Protein AF-A0A2E9LW33-F1 (afdb_monomer_lite)

pLDDT: mean 91.26, std 8.45, range [54.97, 98.56]

Secondary structure (DSSP, 8-state):
-HHHHHHHHTT-HHHHHHHHHHHHHH-TT-HHHHHHHHHHHHHTT-HHHHHHHTTT--HHHHHHHHHHTT-HHHHHHHHHHHHHHS-SSSS-SSHHHHHHHHHHHHHHHHHT-HHHHHHHHHHHHHH-TTSS-HHHHTSTTSTTTTT-HHHHHHHHHHHHHHHHHHHHHHT-

Foldseek 3Di:
DVQLLLCQLVLVLVRNLVVLVVVCVVPVPDDVSLVSNLSSCLSVLVLVSNCVSNPVPQLLSNLLSCVSVVNPVVSVVSLVVLVVPADPDPAGPDPVNLVSLVSNLLNCLQVLNLVRNLVSVLVSLVHPVVSDPPSSCSGPSNPSRPPPPVNVVSVVVSVVVSVVVVVVVVVD

Structure (mmCIF, N/CA/C/O backbone):
data_AF-A0A2E9LW33-F1
#
_entry.id   AF-A0A2E9LW33-F1
#
loop_
_atom_site.group_PDB
_atom_site.id
_atom_site.type_symbol
_atom_site.label_atom_id
_atom_site.label_alt_id
_atom_site.label_comp_id
_atom_site.label_asym_id
_atom_site.label_entity_id
_atom_site.label_seq_id
_atom_site.pdbx_PDB_ins_code
_atom_site.Cartn_x
_atom_site.Cartn_y
_atom_site.Cartn_z
_atom_site.occupancy
_atom_site.B_iso_or_equiv
_atom_site.auth_seq_id
_atom_site.auth_comp_id
_atom_site.auth_asym_id
_atom_site.auth_atom_id
_atom_site.pdbx_PDB_model_num
ATOM 1 N N . VAL A 1 1 ? -12.046 -4.400 -13.073 1.00 54.97 1 VAL A N 1
ATOM 2 C CA . VAL A 1 1 ? -11.253 -4.153 -11.844 1.00 54.97 1 VAL A CA 1
ATOM 3 C C . VAL A 1 1 ? -11.318 -5.340 -10.885 1.00 54.97 1 VAL A C 1
ATOM 5 O O . VAL A 1 1 ? -10.251 -5.816 -10.528 1.00 54.97 1 VAL A O 1
ATOM 8 N N . GLY A 1 2 ? -12.510 -5.886 -10.580 1.00 71.06 2 GLY A N 1
ATOM 9 C CA . GLY A 1 2 ? -12.677 -7.047 -9.679 1.00 71.06 2 GLY A CA 1
ATOM 10 C C . GLY A 1 2 ? -11.711 -8.210 -9.934 1.00 71.06 2 GLY A C 1
ATOM 11 O O . GLY A 1 2 ? -10.920 -8.533 -9.065 1.00 71.06 2 GLY A O 1
ATOM 12 N N . GLN A 1 3 ? -11.623 -8.718 -11.170 1.00 80.94 3 GLN A N 1
ATOM 13 C CA . GLN A 1 3 ? -10.754 -9.870 -11.477 1.00 80.94 3 GLN A CA 1
ATOM 14 C C . GLN A 1 3 ? -9.259 -9.673 -11.158 1.00 80.94 3 GLN A C 1
ATOM 16 O O . GLN A 1 3 ? -8.584 -10.639 -10.811 1.00 80.94 3 GLN A O 1
ATOM 21 N N . ALA A 1 4 ? -8.718 -8.455 -11.299 1.00 86.44 4 ALA A N 1
ATOM 22 C CA . ALA A 1 4 ? -7.310 -8.198 -10.992 1.00 86.44 4 ALA A CA 1
ATOM 23 C C . ALA A 1 4 ? -7.077 -8.152 -9.475 1.00 86.44 4 ALA A C 1
ATOM 25 O O . ALA A 1 4 ? -6.104 -8.727 -8.995 1.00 86.44 4 ALA A O 1
ATOM 26 N N . LEU A 1 5 ? -7.995 -7.529 -8.731 1.00 87.50 5 LEU A N 1
ATOM 27 C CA . LEU A 1 5 ? -7.985 -7.514 -7.268 1.00 87.50 5 LEU A CA 1
ATOM 28 C C . LEU A 1 5 ? -8.135 -8.932 -6.694 1.00 87.50 5 LEU A C 1
ATOM 30 O O . LEU A 1 5 ? -7.303 -9.352 -5.891 1.00 87.50 5 LEU A O 1
ATOM 34 N N . ASP A 1 6 ? -9.114 -9.699 -7.179 1.00 89.88 6 ASP A N 1
ATOM 35 C CA . ASP A 1 6 ? -9.349 -11.087 -6.763 1.00 89.88 6 ASP A CA 1
ATOM 36 C C . ASP A 1 6 ? -8.112 -11.957 -7.017 1.00 89.88 6 ASP A C 1
ATOM 38 O O . ASP A 1 6 ? -7.716 -12.775 -6.188 1.00 89.88 6 ASP A O 1
ATOM 42 N N . ALA A 1 7 ? -7.460 -11.769 -8.169 1.00 93.00 7 ALA A N 1
ATOM 43 C CA . ALA A 1 7 ? -6.244 -12.492 -8.514 1.00 93.00 7 ALA A CA 1
ATOM 44 C C . ALA A 1 7 ? -5.042 -12.079 -7.644 1.00 93.00 7 ALA A C 1
ATOM 46 O O . ALA A 1 7 ? -4.224 -12.944 -7.327 1.00 93.00 7 ALA A O 1
ATOM 47 N N . VAL A 1 8 ? -4.934 -10.811 -7.223 1.00 94.06 8 VAL A N 1
ATOM 48 C CA . VAL A 1 8 ? -3.924 -10.365 -6.243 1.00 94.06 8 VAL A CA 1
ATOM 49 C C . VAL A 1 8 ? -4.138 -11.065 -4.900 1.00 94.06 8 VAL A C 1
ATOM 51 O O . VAL A 1 8 ? -3.196 -11.669 -4.382 1.00 94.06 8 VAL A O 1
ATOM 54 N N . ALA A 1 9 ? -5.366 -11.051 -4.375 1.00 92.81 9 ALA A N 1
ATOM 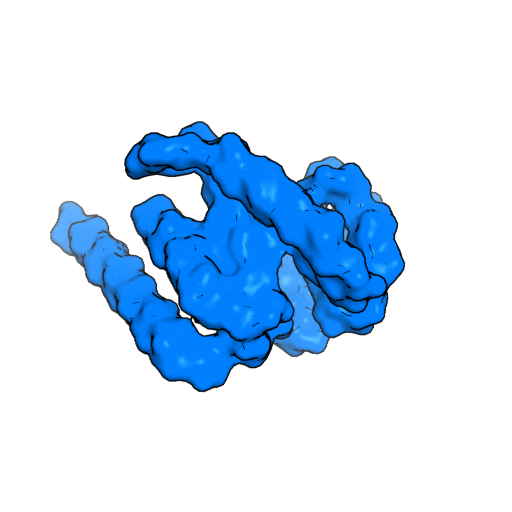55 C CA . ALA A 1 9 ? -5.708 -11.725 -3.121 1.00 92.81 9 ALA A CA 1
ATOM 56 C C . ALA A 1 9 ? -5.449 -13.239 -3.201 1.00 92.81 9 ALA A C 1
ATOM 58 O O . ALA A 1 9 ? -4.817 -13.824 -2.325 1.00 92.81 9 ALA A O 1
ATOM 59 N N . ALA A 1 10 ? -5.830 -13.863 -4.320 1.00 94.50 10 ALA A N 1
ATOM 60 C CA . ALA A 1 10 ? -5.620 -15.285 -4.587 1.00 94.50 10 ALA A CA 1
ATOM 61 C C . ALA A 1 10 ? -4.169 -15.661 -4.944 1.00 94.50 10 ALA A C 1
ATOM 63 O O . ALA A 1 10 ? -3.918 -16.797 -5.352 1.00 94.50 10 ALA A O 1
ATOM 64 N N . ARG A 1 11 ? -3.212 -14.728 -4.831 1.00 95.69 11 ARG A N 1
ATOM 65 C CA . ARG 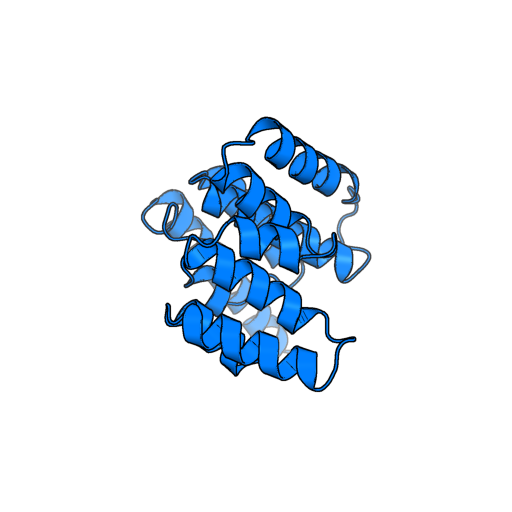A 1 11 ? -1.778 -14.947 -5.097 1.00 95.69 11 ARG A CA 1
ATOM 66 C C . ARG A 1 11 ? -1.458 -15.347 -6.542 1.00 95.69 11 ARG A C 1
ATOM 68 O O . ARG A 1 11 ? -0.434 -15.959 -6.832 1.00 95.69 11 ARG A O 1
ATOM 75 N N . ARG A 1 12 ? -2.325 -14.976 -7.483 1.00 96.69 12 ARG A N 1
ATOM 76 C CA . ARG A 1 12 ? -2.188 -15.222 -8.925 1.00 96.69 12 ARG A CA 1
ATOM 77 C C . ARG A 1 12 ? -1.685 -13.963 -9.624 1.00 96.69 12 ARG A C 1
ATOM 79 O O . ARG A 1 12 ? -2.358 -13.412 -10.494 1.00 96.69 12 ARG A O 1
ATOM 86 N N . TYR A 1 13 ? -0.495 -13.504 -9.252 1.00 96.31 13 TYR A N 1
ATOM 87 C CA . TYR A 1 13 ? 0.030 -12.202 -9.680 1.00 96.31 13 TYR A CA 1
ATOM 88 C C . TYR A 1 13 ? 0.186 -12.077 -11.201 1.00 96.31 13 TYR A C 1
ATOM 90 O O . TYR A 1 13 ? -0.124 -11.036 -11.769 1.00 96.31 13 TYR A O 1
ATOM 98 N N . ASP A 1 14 ? 0.569 -13.151 -11.896 1.00 95.06 14 ASP A N 1
ATOM 99 C CA . ASP A 1 14 ? 0.649 -13.139 -13.363 1.00 95.06 14 ASP A CA 1
ATOM 100 C C . ASP A 1 14 ? -0.723 -12.963 -14.020 1.00 95.06 14 ASP A C 1
ATOM 102 O O . ASP A 1 14 ? -0.848 -12.287 -15.042 1.00 95.06 14 ASP A O 1
ATOM 106 N N . LEU A 1 15 ? -1.762 -13.568 -13.436 1.00 95.56 15 LEU A N 1
ATOM 107 C CA . LEU A 1 15 ? -3.134 -13.403 -13.904 1.00 95.56 15 LEU A CA 1
ATOM 108 C C . LEU A 1 15 ? -3.621 -11.975 -13.642 1.00 95.56 15 LEU A C 1
ATOM 110 O O . LEU A 1 15 ? -4.192 -11.365 -14.543 1.00 95.56 15 LEU A O 1
ATOM 114 N N . ALA A 1 16 ? -3.347 -11.439 -12.451 1.00 95.56 16 ALA A N 1
ATOM 115 C CA . ALA A 1 16 ? -3.690 -10.071 -12.086 1.00 95.56 16 ALA A CA 1
ATOM 116 C C . ALA A 1 16 ? -3.018 -9.042 -13.011 1.00 95.56 16 ALA A C 1
ATOM 118 O O . ALA A 1 16 ? -3.703 -8.179 -13.560 1.00 95.56 16 ALA A O 1
ATOM 119 N N . ALA A 1 17 ? -1.713 -9.189 -13.270 1.00 94.44 17 ALA A N 1
ATOM 120 C CA . ALA A 1 17 ? -0.962 -8.323 -14.179 1.00 94.44 17 ALA A CA 1
ATOM 121 C C . ALA A 1 17 ? -1.526 -8.362 -15.608 1.00 94.44 17 ALA A C 1
ATOM 123 O O . ALA A 1 17 ? -1.752 -7.313 -16.209 1.00 94.44 17 ALA A O 1
ATOM 124 N N . ARG A 1 18 ? -1.820 -9.559 -16.143 1.00 93.38 18 ARG A N 1
ATOM 125 C CA . ARG A 1 18 ? -2.431 -9.695 -17.477 1.00 93.38 18 ARG A CA 1
ATOM 126 C C . ARG A 1 18 ? -3.819 -9.067 -17.543 1.00 93.38 18 ARG A C 1
ATOM 128 O O . ARG A 1 18 ? -4.113 -8.363 -18.504 1.00 93.38 18 ARG A O 1
ATOM 135 N N . GLY A 1 19 ? -4.660 -9.297 -16.535 1.00 93.31 19 GLY A N 1
ATOM 136 C CA . GLY A 1 19 ? -5.999 -8.710 -16.477 1.00 93.31 19 GLY A CA 1
ATOM 137 C C . GLY A 1 19 ? -5.956 -7.181 -16.409 1.00 93.31 19 GLY A C 1
ATOM 138 O O . GLY A 1 19 ? -6.717 -6.506 -17.102 1.00 93.31 19 GLY A O 1
ATOM 139 N N . ALA A 1 20 ? -5.026 -6.624 -15.632 1.00 93.38 20 ALA A N 1
ATOM 140 C CA . ALA A 1 20 ? -4.801 -5.185 -15.569 1.00 93.38 20 ALA A CA 1
ATOM 141 C C . ALA A 1 20 ? -4.320 -4.610 -16.913 1.00 93.38 20 ALA A C 1
ATOM 143 O O . ALA A 1 20 ? -4.874 -3.619 -17.386 1.00 93.38 20 ALA A O 1
ATOM 144 N N . GLN A 1 21 ? -3.361 -5.270 -17.568 1.00 92.38 21 GLN A N 1
ATOM 145 C CA . GLN A 1 21 ? -2.870 -4.874 -18.889 1.00 92.38 21 GLN A CA 1
ATOM 146 C C . GLN A 1 21 ? -3.983 -4.899 -19.947 1.00 92.38 21 GLN A C 1
ATOM 148 O O . GLN A 1 21 ? -4.098 -3.971 -20.744 1.00 92.38 21 GLN A O 1
ATOM 153 N N . GLN A 1 22 ? -4.830 -5.932 -19.947 1.00 93.12 22 GLN A N 1
ATOM 154 C CA . GLN A 1 22 ? -5.978 -6.020 -20.854 1.00 93.12 22 GLN A CA 1
ATOM 155 C C . GLN A 1 22 ? -6.971 -4.877 -20.629 1.00 93.12 22 GLN A C 1
ATOM 157 O O . GLN A 1 22 ? -7.456 -4.295 -21.594 1.00 93.12 22 GLN A O 1
ATOM 162 N N . ALA A 1 23 ? -7.245 -4.519 -19.372 1.00 92.56 23 ALA A N 1
ATOM 163 C CA . ALA A 1 23 ? -8.116 -3.389 -19.062 1.00 92.56 23 ALA A CA 1
ATOM 164 C C . ALA A 1 23 ? -7.536 -2.056 -19.568 1.00 92.56 23 ALA A C 1
ATOM 166 O O . ALA A 1 23 ? -8.276 -1.256 -20.132 1.00 92.56 23 ALA A O 1
ATOM 167 N N . LEU A 1 24 ? -6.225 -1.840 -19.425 1.00 90.81 24 LEU A N 1
ATOM 168 C CA . LEU A 1 24 ? -5.550 -0.629 -19.913 1.00 90.81 24 LEU A CA 1
ATOM 169 C C . LEU A 1 24 ? -5.477 -0.555 -21.438 1.00 90.81 24 LEU A C 1
ATOM 171 O O . LEU A 1 24 ? -5.544 0.536 -21.993 1.00 90.81 24 LEU A O 1
ATOM 175 N N . ALA A 1 25 ? -5.368 -1.695 -22.122 1.00 93.19 25 ALA A N 1
ATOM 176 C CA . ALA A 1 25 ? -5.425 -1.739 -23.581 1.00 93.19 25 ALA A CA 1
ATOM 177 C C . ALA A 1 25 ? -6.810 -1.344 -24.127 1.00 93.19 25 ALA A C 1
ATOM 179 O O . ALA A 1 25 ? -6.903 -0.848 -25.247 1.00 93.19 25 ALA A O 1
ATOM 180 N N . LEU A 1 26 ? -7.873 -1.569 -23.347 1.00 93.94 26 LEU A N 1
ATOM 181 C CA . LEU A 1 26 ? -9.243 -1.192 -23.701 1.00 93.94 26 LEU A CA 1
ATOM 182 C C . LEU A 1 26 ? -9.562 0.260 -23.326 1.00 93.94 26 LEU A C 1
ATOM 184 O O . LEU A 1 26 ? -10.169 0.965 -24.123 1.00 93.94 26 LEU A O 1
ATOM 188 N N . GLU A 1 27 ? -9.159 0.698 -22.132 1.00 93.19 27 GLU A N 1
ATOM 189 C CA . GLU A 1 27 ? -9.349 2.071 -21.658 1.00 93.19 27 GLU A CA 1
ATOM 190 C C . GLU A 1 27 ? -8.084 2.568 -20.928 1.00 93.19 27 GLU A C 1
ATOM 192 O O . GLU A 1 27 ? -7.913 2.330 -19.724 1.00 93.19 27 GLU A O 1
ATOM 197 N N . PRO A 1 28 ? -7.180 3.271 -21.637 1.00 89.75 28 PRO A N 1
ATOM 198 C CA . PRO A 1 28 ? -5.917 3.744 -21.075 1.00 89.75 28 PRO A CA 1
ATOM 199 C C . PRO A 1 28 ? -6.068 4.778 -19.956 1.00 89.75 28 PRO A C 1
ATOM 201 O O . PRO A 1 28 ? -5.115 5.000 -19.207 1.00 89.75 28 PRO A O 1
ATOM 204 N N . SER A 1 29 ? -7.225 5.435 -19.817 1.00 88.81 29 SER A N 1
ATOM 205 C CA . SER A 1 29 ? -7.443 6.435 -18.761 1.00 88.81 29 SER A CA 1
ATOM 206 C C . SER A 1 29 ? -7.744 5.829 -17.383 1.00 88.81 29 SER A C 1
ATOM 208 O O . SER A 1 29 ? -7.695 6.542 -16.379 1.00 88.81 29 SER A O 1
ATOM 210 N N . LEU A 1 30 ? -8.000 4.516 -17.288 1.00 87.06 30 LEU A N 1
ATOM 211 C CA . LEU A 1 30 ? -8.302 3.876 -16.006 1.00 87.06 30 LEU A CA 1
ATOM 212 C C . LEU A 1 30 ? -7.095 3.897 -15.057 1.00 87.06 30 LEU A C 1
ATOM 214 O O . LEU A 1 30 ? -5.996 3.445 -15.384 1.00 87.06 30 LEU A O 1
ATOM 218 N N . THR A 1 31 ? -7.323 4.340 -13.823 1.00 87.44 31 THR A N 1
ATOM 219 C CA . THR A 1 31 ? -6.289 4.407 -12.781 1.00 87.44 31 THR A CA 1
ATOM 220 C C . THR A 1 31 ? -6.160 3.091 -12.010 1.00 87.44 31 THR A C 1
ATOM 222 O O . THR A 1 31 ? -5.053 2.590 -11.827 1.00 87.44 31 THR A O 1
ATOM 225 N N . SER A 1 32 ? -7.271 2.459 -11.611 1.00 88.94 32 SER A N 1
ATOM 226 C CA . SER A 1 32 ? -7.240 1.229 -10.798 1.00 88.94 32 SER A CA 1
ATOM 227 C C . SER A 1 32 ? -6.468 0.060 -11.435 1.00 88.94 32 SER A C 1
ATOM 229 O O . SER A 1 32 ? -5.738 -0.617 -10.713 1.00 88.94 32 SER A O 1
ATOM 231 N N . PRO A 1 33 ? -6.563 -0.214 -12.753 1.00 91.69 33 PRO A N 1
ATOM 232 C CA . PRO A 1 33 ? -5.752 -1.257 -13.374 1.00 91.69 33 PRO A CA 1
ATOM 233 C C . PRO A 1 33 ? -4.246 -1.008 -13.243 1.00 91.69 33 PRO A C 1
ATOM 235 O O . PRO A 1 33 ? -3.529 -1.948 -12.920 1.00 91.69 33 PRO A O 1
ATOM 238 N N . ARG A 1 34 ? -3.764 0.238 -13.394 1.00 91.88 34 ARG A N 1
ATOM 239 C CA . ARG A 1 34 ? -2.339 0.567 -13.187 1.00 91.88 34 ARG A CA 1
ATOM 240 C C . ARG A 1 34 ? -1.890 0.245 -11.759 1.00 91.88 34 ARG A C 1
ATOM 242 O O . ARG A 1 34 ? -0.851 -0.383 -11.573 1.00 91.88 34 ARG A O 1
ATOM 249 N N . PHE A 1 35 ? -2.703 0.591 -10.759 1.00 93.00 35 PHE A N 1
ATOM 250 C CA . PHE A 1 35 ? -2.437 0.249 -9.356 1.00 93.00 35 PHE A CA 1
ATOM 251 C C . PHE A 1 35 ? -2.268 -1.265 -9.153 1.00 93.00 35 PHE A C 1
ATOM 253 O O . PHE A 1 35 ? -1.260 -1.715 -8.603 1.00 93.00 35 PHE A O 1
ATOM 260 N N . TYR A 1 36 ? -3.214 -2.070 -9.650 1.00 93.75 36 TYR A N 1
ATOM 261 C CA . TYR A 1 36 ? -3.136 -3.528 -9.515 1.00 93.75 36 TYR A CA 1
ATOM 262 C C . TYR A 1 36 ? -2.025 -4.150 -10.356 1.00 93.75 36 TYR A C 1
ATOM 264 O O . TYR A 1 36 ? -1.442 -5.148 -9.935 1.00 93.75 36 TYR A O 1
ATOM 272 N N . GLN A 1 37 ? -1.685 -3.564 -11.503 1.00 93.88 37 GLN A N 1
ATOM 273 C CA . GLN A 1 37 ? -0.532 -3.979 -12.294 1.00 93.88 37 GLN A CA 1
ATOM 274 C C . GLN A 1 37 ? 0.771 -3.775 -11.509 1.00 93.88 37 GLN A C 1
ATOM 276 O O . GLN A 1 37 ? 1.553 -4.717 -11.387 1.00 93.88 37 GLN A O 1
ATOM 281 N N . GLY A 1 38 ? 0.968 -2.596 -10.908 1.00 95.56 38 GLY A N 1
ATOM 282 C CA . GLY A 1 38 ? 2.134 -2.298 -10.072 1.00 95.56 38 GLY A CA 1
ATOM 283 C C . GLY A 1 38 ? 2.270 -3.254 -8.883 1.00 95.56 38 GLY A C 1
ATOM 284 O O . GLY A 1 38 ? 3.327 -3.852 -8.692 1.00 95.56 38 GLY A O 1
ATOM 285 N N . ILE A 1 39 ? 1.181 -3.488 -8.140 1.00 96.25 39 ILE A N 1
AT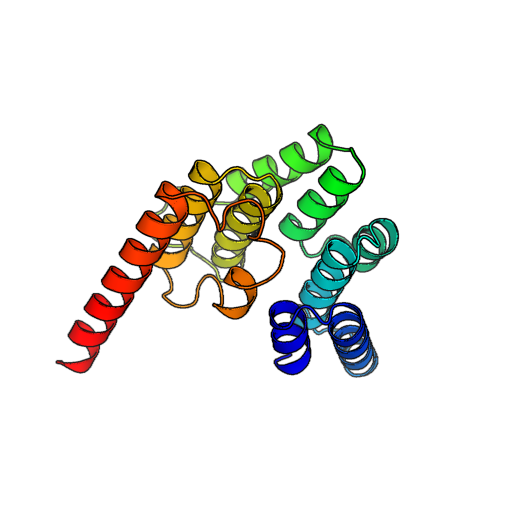OM 286 C CA . ILE A 1 39 ? 1.158 -4.469 -7.037 1.00 96.25 39 ILE A CA 1
ATOM 287 C C . ILE A 1 39 ? 1.476 -5.878 -7.536 1.00 96.25 39 ILE A C 1
ATOM 289 O O . ILE A 1 39 ? 2.244 -6.602 -6.906 1.00 96.25 39 ILE A O 1
ATOM 293 N N . SER A 1 40 ? 0.919 -6.277 -8.678 1.00 96.56 40 SER A N 1
ATOM 294 C CA . SER A 1 40 ? 1.169 -7.603 -9.244 1.00 96.56 40 SER A CA 1
ATOM 295 C C . SER A 1 40 ? 2.640 -7.788 -9.611 1.00 96.56 40 SER A C 1
ATOM 297 O O . SER A 1 40 ? 3.218 -8.829 -9.305 1.00 96.56 40 SER A O 1
ATOM 299 N N . HIS A 1 41 ? 3.273 -6.779 -10.215 1.00 97.31 41 HIS A N 1
ATOM 300 C CA . HIS A 1 41 ? 4.704 -6.813 -10.516 1.00 97.31 41 HIS A CA 1
ATOM 301 C C . HIS A 1 41 ? 5.562 -6.837 -9.246 1.00 97.31 41 HIS A C 1
ATOM 303 O O . HIS A 1 41 ? 6.480 -7.654 -9.160 1.00 97.31 41 HIS A O 1
ATOM 309 N N . LEU A 1 42 ? 5.228 -6.023 -8.238 1.00 97.69 42 LEU A N 1
ATOM 310 C CA . LEU A 1 42 ? 5.881 -6.039 -6.925 1.00 97.69 42 LEU A CA 1
ATOM 311 C C . LEU A 1 42 ? 5.855 -7.440 -6.298 1.00 97.69 42 LEU A C 1
ATOM 313 O O . LEU A 1 42 ? 6.901 -7.989 -5.942 1.00 97.69 42 LEU A O 1
ATOM 317 N N . LEU A 1 43 ? 4.664 -8.033 -6.191 1.00 97.56 43 LEU A N 1
ATOM 318 C CA . LEU A 1 43 ? 4.454 -9.329 -5.546 1.00 97.56 43 LEU A CA 1
ATOM 319 C C . LEU A 1 43 ? 5.032 -10.495 -6.360 1.00 97.56 43 LEU A C 1
ATOM 321 O O . LEU A 1 43 ? 5.501 -11.474 -5.784 1.00 97.56 43 LEU A O 1
ATOM 325 N N . ALA A 1 44 ? 5.093 -10.362 -7.687 1.00 97.06 44 ALA A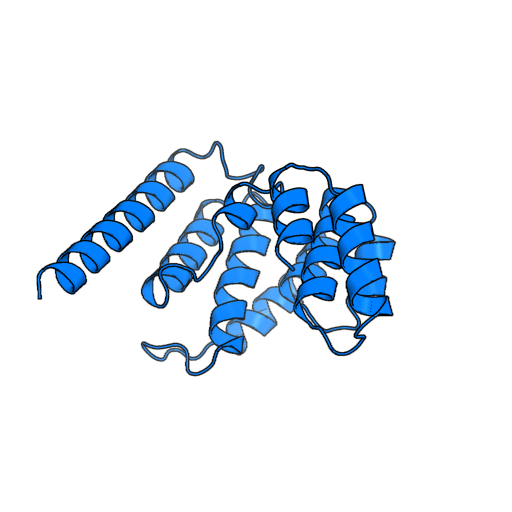 N 1
ATOM 326 C CA . ALA A 1 44 ? 5.805 -11.283 -8.572 1.00 97.06 44 ALA A CA 1
ATOM 327 C C . ALA A 1 44 ? 7.328 -11.044 -8.616 1.00 97.06 44 ALA A C 1
ATOM 329 O O . ALA A 1 44 ? 8.014 -11.689 -9.408 1.00 97.06 44 ALA A O 1
ATOM 330 N N . ARG A 1 45 ? 7.868 -10.119 -7.804 1.00 96.12 45 ARG A N 1
ATOM 331 C CA . ARG A 1 45 ? 9.299 -9.755 -7.747 1.00 96.12 45 ARG A CA 1
ATOM 332 C C . ARG A 1 45 ? 9.864 -9.209 -9.067 1.00 96.12 45 ARG A C 1
ATOM 334 O O . ARG A 1 45 ? 11.074 -9.216 -9.276 1.00 96.12 45 ARG A O 1
ATOM 341 N N . ARG A 1 46 ? 9.004 -8.679 -9.937 1.00 97.62 46 ARG A N 1
ATOM 342 C CA . ARG A 1 46 ? 9.362 -8.014 -11.197 1.00 97.62 46 ARG A CA 1
ATOM 343 C C . ARG A 1 46 ? 9.518 -6.515 -10.956 1.00 97.62 46 ARG A C 1
ATOM 345 O O . ARG A 1 46 ? 8.664 -5.715 -11.319 1.00 97.62 46 ARG A O 1
ATOM 352 N N . ILE A 1 47 ? 10.584 -6.151 -10.246 1.00 96.81 47 ILE A N 1
ATOM 353 C CA . ILE A 1 47 ? 10.739 -4.804 -9.676 1.00 96.81 47 ILE A CA 1
ATOM 354 C C . ILE A 1 47 ? 10.896 -3.723 -10.753 1.00 96.81 47 ILE A C 1
ATOM 356 O O . ILE A 1 47 ? 10.302 -2.654 -10.619 1.00 96.81 47 ILE A O 1
ATOM 360 N N . ASP A 1 48 ? 11.613 -4.008 -11.841 1.00 95.25 48 ASP A N 1
ATOM 361 C CA . ASP A 1 48 ? 11.762 -3.055 -12.947 1.00 95.25 48 ASP A CA 1
ATOM 362 C C . ASP A 1 48 ? 10.431 -2.817 -13.671 1.00 95.25 48 ASP A C 1
ATOM 364 O O . ASP A 1 48 ? 10.062 -1.668 -13.909 1.00 95.25 48 ASP A O 1
ATOM 368 N N . ASP A 1 49 ? 9.657 -3.877 -13.932 1.00 95.44 49 ASP A N 1
ATOM 369 C CA . ASP A 1 49 ? 8.308 -3.759 -14.501 1.00 95.44 49 ASP A CA 1
ATOM 370 C C . ASP A 1 49 ? 7.386 -2.939 -13.589 1.00 95.44 49 ASP A C 1
ATOM 372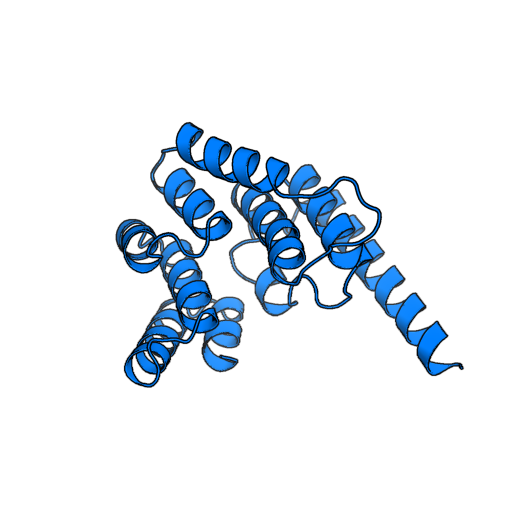 O O . ASP A 1 49 ? 6.612 -2.114 -14.074 1.00 95.44 49 ASP A O 1
ATOM 376 N N . CYS A 1 50 ? 7.489 -3.129 -12.265 1.00 95.75 50 CYS A N 1
ATOM 377 C CA . CYS A 1 50 ? 6.742 -2.314 -11.313 1.00 95.75 50 CYS A CA 1
ATOM 378 C C . CYS A 1 50 ? 7.088 -0.831 -11.477 1.00 95.75 50 CYS A C 1
ATOM 380 O O . CYS A 1 50 ? 6.197 -0.010 -11.647 1.00 95.75 50 CYS A O 1
ATOM 382 N N . LEU A 1 51 ? 8.371 -0.470 -11.445 1.00 93.62 51 LEU A N 1
ATOM 383 C CA . LEU A 1 51 ? 8.778 0.935 -11.483 1.00 93.62 51 LEU A CA 1
ATOM 384 C C . LEU A 1 51 ? 8.457 1.603 -12.824 1.00 93.62 51 LEU A C 1
ATOM 386 O O . LEU A 1 51 ? 8.016 2.751 -12.839 1.00 93.62 51 LEU A O 1
ATOM 390 N N . ASN A 1 52 ? 8.619 0.880 -13.932 1.00 91.06 52 ASN A N 1
ATOM 391 C CA . ASN A 1 52 ? 8.340 1.398 -15.269 1.00 91.06 52 ASN A CA 1
ATOM 392 C C . ASN A 1 52 ? 6.835 1.584 -15.521 1.00 91.06 52 ASN A C 1
ATOM 394 O O . ASN A 1 52 ? 6.441 2.540 -16.183 1.00 91.06 52 ASN A O 1
ATOM 398 N N . GLY A 1 53 ? 5.991 0.695 -14.986 1.00 84.31 53 GLY A N 1
ATOM 399 C CA . GLY A 1 53 ? 4.546 0.700 -15.236 1.00 84.31 53 GLY A CA 1
ATOM 400 C C . GLY A 1 53 ? 3.738 1.715 -14.421 1.00 84.31 53 GLY A C 1
ATOM 401 O O . GLY A 1 53 ? 2.551 1.893 -14.683 1.00 84.31 53 GLY A O 1
ATOM 402 N N . LEU A 1 54 ? 4.342 2.368 -13.421 1.00 84.31 54 LEU A N 1
ATOM 403 C CA . LEU A 1 54 ? 3.618 3.278 -12.528 1.00 84.31 54 LEU A CA 1
ATOM 404 C C . LEU A 1 54 ? 3.473 4.702 -13.077 1.00 84.31 54 LEU A C 1
ATOM 406 O O . LEU A 1 54 ? 2.598 5.416 -12.596 1.00 84.31 54 LEU A O 1
ATOM 410 N N . GLU A 1 55 ? 4.297 5.134 -14.040 1.00 75.50 55 GLU A N 1
ATOM 411 C CA . GLU A 1 55 ? 4.241 6.478 -14.664 1.00 75.50 55 GLU A CA 1
ATOM 412 C C . GLU A 1 55 ? 4.136 7.646 -13.646 1.00 75.50 55 GLU A C 1
ATOM 414 O O . GLU A 1 55 ? 3.574 8.698 -13.937 1.00 75.50 55 GLU A O 1
ATOM 419 N N . GLY A 1 56 ? 4.640 7.462 -12.417 1.00 73.75 56 GLY A N 1
ATOM 420 C CA . GLY A 1 56 ? 4.529 8.434 -11.317 1.00 73.75 56 GLY A CA 1
ATOM 421 C C . GLY A 1 56 ? 3.147 8.538 -10.644 1.00 73.75 56 GLY A C 1
ATOM 422 O O . GLY A 1 56 ? 2.921 9.467 -9.875 1.00 73.75 56 GLY A O 1
ATOM 423 N N . THR A 1 57 ? 2.218 7.610 -10.905 1.00 80.56 57 THR A N 1
ATOM 424 C CA . THR A 1 57 ? 0.794 7.729 -10.520 1.00 80.56 57 THR A CA 1
ATOM 425 C C . THR A 1 57 ? 0.354 6.960 -9.265 1.00 80.56 57 THR A C 1
ATOM 427 O O . THR A 1 57 ? -0.802 7.082 -8.872 1.00 80.56 57 THR A O 1
ATOM 430 N N . PHE A 1 58 ? 1.240 6.244 -8.561 1.00 91.50 58 PHE A N 1
ATOM 431 C CA . PHE A 1 58 ? 0.921 5.587 -7.275 1.00 91.50 58 PHE A CA 1
ATOM 432 C C . PHE A 1 58 ? 2.138 5.588 -6.335 1.00 91.50 58 PHE A C 1
ATOM 434 O O . PHE A 1 58 ? 2.887 4.605 -6.294 1.00 91.50 58 PHE A O 1
ATOM 441 N N . PRO A 1 59 ? 2.371 6.680 -5.587 1.00 93.50 59 PRO A N 1
ATOM 442 C CA . PRO A 1 59 ? 3.599 6.868 -4.815 1.00 93.50 59 PRO A CA 1
ATOM 443 C C . PRO A 1 59 ? 3.814 5.796 -3.735 1.00 93.50 59 PRO A C 1
ATOM 445 O O . PRO A 1 59 ? 4.948 5.366 -3.542 1.00 93.50 59 PRO A O 1
ATOM 448 N N . GLY A 1 60 ? 2.762 5.270 -3.094 1.00 95.62 60 GLY A N 1
ATOM 449 C CA . GLY A 1 60 ? 2.915 4.165 -2.137 1.00 95.62 60 GLY A CA 1
ATOM 450 C C . GLY A 1 60 ? 3.462 2.883 -2.774 1.00 95.62 60 GLY A C 1
ATOM 451 O O . GLY A 1 60 ? 4.381 2.256 -2.247 1.00 95.62 60 GLY A O 1
ATOM 452 N N . VAL A 1 61 ? 2.950 2.515 -3.954 1.00 96.81 61 VAL A N 1
ATOM 453 C CA . VAL A 1 61 ? 3.441 1.344 -4.706 1.00 96.81 61 VAL A CA 1
ATOM 454 C C . VAL A 1 61 ? 4.855 1.589 -5.227 1.00 96.81 61 VAL A C 1
ATOM 456 O O . VAL A 1 61 ? 5.705 0.703 -5.135 1.00 96.81 61 VAL A O 1
ATOM 459 N N . GLN A 1 62 ? 5.139 2.808 -5.693 1.00 96.69 62 GLN A N 1
ATOM 460 C CA . GLN A 1 62 ? 6.480 3.207 -6.112 1.00 96.69 62 GLN A CA 1
ATOM 461 C C . GLN A 1 62 ? 7.492 3.060 -4.970 1.00 96.69 62 GLN A C 1
ATOM 463 O O . GLN A 1 62 ? 8.548 2.466 -5.185 1.00 96.69 62 GLN A O 1
ATOM 468 N N . ALA A 1 63 ? 7.161 3.525 -3.762 1.00 97.88 63 ALA A N 1
ATOM 469 C CA . ALA A 1 63 ? 8.017 3.389 -2.586 1.00 97.88 63 ALA A CA 1
ATOM 470 C C . ALA A 1 63 ? 8.294 1.914 -2.249 1.00 97.88 63 ALA A C 1
ATOM 472 O O . ALA A 1 63 ? 9.443 1.532 -2.032 1.00 97.88 63 ALA A O 1
ATOM 473 N N . MET A 1 64 ? 7.276 1.045 -2.287 1.00 98.31 64 MET A N 1
ATOM 474 C CA . MET A 1 64 ? 7.468 -0.396 -2.059 1.00 98.31 64 MET A CA 1
ATOM 475 C C . MET A 1 64 ? 8.393 -1.041 -3.104 1.00 98.31 64 MET A C 1
ATOM 477 O O . MET A 1 64 ? 9.221 -1.895 -2.766 1.00 98.31 64 MET A O 1
ATOM 481 N N . CYS A 1 65 ? 8.284 -0.637 -4.372 1.00 97.56 65 CYS A N 1
ATOM 482 C CA . CYS A 1 65 ? 9.136 -1.144 -5.447 1.00 97.56 65 CYS A CA 1
ATOM 483 C C . CYS A 1 65 ? 10.568 -0.594 -5.368 1.00 97.56 65 CYS A C 1
ATOM 485 O O . CYS A 1 65 ? 11.512 -1.361 -5.545 1.00 97.56 65 CYS A O 1
ATOM 487 N N . GLN A 1 66 ? 10.753 0.682 -5.014 1.00 96.62 66 GLN A N 1
ATOM 488 C CA . GLN A 1 66 ? 12.074 1.267 -4.748 1.00 96.62 66 GLN A CA 1
ATOM 489 C C . GLN A 1 66 ? 12.770 0.578 -3.575 1.00 96.62 66 GLN A C 1
ATOM 491 O O . GLN A 1 66 ? 13.906 0.125 -3.726 1.00 96.62 66 GLN A O 1
ATOM 496 N N . HIS A 1 67 ? 12.058 0.388 -2.460 1.00 97.88 67 HIS A N 1
ATOM 497 C CA . HIS A 1 67 ? 12.580 -0.347 -1.314 1.00 97.88 67 HIS A CA 1
ATOM 498 C C . HIS A 1 67 ? 12.989 -1.773 -1.713 1.00 97.88 67 HIS A C 1
ATOM 500 O O . HIS A 1 67 ? 14.082 -2.234 -1.400 1.00 97.88 67 HIS A O 1
ATOM 506 N N . SER A 1 68 ? 12.155 -2.457 -2.503 1.00 97.81 68 SER A N 1
ATOM 507 C CA . SER A 1 68 ? 12.450 -3.811 -2.998 1.00 97.81 68 SER A CA 1
ATOM 508 C C . SER A 1 68 ? 13.648 -3.882 -3.951 1.00 97.81 68 SER A C 1
ATOM 510 O O . SER A 1 68 ? 14.215 -4.963 -4.116 1.00 97.81 68 SER A O 1
ATOM 512 N N . ARG A 1 69 ? 14.030 -2.757 -4.570 1.00 97.00 69 ARG A N 1
ATOM 513 C CA . ARG A 1 69 ? 15.242 -2.603 -5.390 1.00 97.00 69 ARG A CA 1
ATOM 514 C C . ARG A 1 69 ? 16.491 -2.273 -4.556 1.00 97.00 69 ARG A C 1
ATOM 516 O O . ARG A 1 69 ? 17.585 -2.252 -5.108 1.00 97.00 69 ARG A O 1
ATOM 523 N N . GLY A 1 70 ? 16.340 -2.021 -3.254 1.00 97.44 70 GLY A N 1
ATOM 524 C CA . GLY A 1 70 ? 17.417 -1.619 -2.343 1.00 97.44 70 GLY A CA 1
ATOM 525 C C . GLY A 1 70 ? 17.570 -0.105 -2.163 1.00 97.44 70 GLY A C 1
ATOM 526 O O . GLY A 1 70 ? 18.504 0.330 -1.497 1.00 97.44 70 GLY A O 1
ATOM 527 N N . ASP A 1 71 ? 16.671 0.704 -2.730 1.00 97.06 71 ASP A N 1
ATOM 528 C CA . ASP A 1 71 ? 16.656 2.160 -2.549 1.00 97.06 71 ASP A CA 1
ATOM 529 C C . ASP A 1 71 ? 15.757 2.545 -1.366 1.00 97.06 71 ASP A C 1
ATOM 531 O O . ASP A 1 71 ? 14.640 3.041 -1.523 1.00 97.06 71 ASP A O 1
ATOM 535 N N . GLU A 1 72 ? 16.228 2.235 -0.158 1.00 96.12 72 GLU A N 1
ATOM 536 C CA . GLU A 1 72 ? 15.490 2.485 1.083 1.00 96.12 72 GLU A CA 1
ATOM 537 C C . GLU A 1 72 ? 15.311 3.985 1.355 1.00 96.12 72 GLU A C 1
ATOM 539 O O . GLU A 1 72 ? 14.218 4.425 1.713 1.00 96.12 72 GLU A O 1
ATOM 544 N N . ALA A 1 73 ? 16.357 4.786 1.124 1.00 97.25 73 ALA A N 1
ATOM 545 C CA . ALA A 1 73 ? 16.311 6.230 1.335 1.00 97.25 73 ALA A CA 1
ATOM 546 C C . ALA A 1 73 ? 15.302 6.909 0.395 1.00 97.25 73 ALA A C 1
ATOM 548 O O . ALA A 1 73 ? 14.491 7.717 0.852 1.00 97.25 73 ALA A O 1
ATOM 549 N N . GLY A 1 74 ? 15.306 6.549 -0.895 1.00 96.88 74 GLY A N 1
ATOM 550 C CA . GLY A 1 74 ? 14.333 7.054 -1.862 1.00 96.88 74 GLY A CA 1
ATOM 551 C C . GLY A 1 74 ? 12.903 6.647 -1.509 1.00 96.88 74 GLY A C 1
ATOM 552 O O . GLY A 1 74 ? 12.004 7.491 -1.507 1.00 96.88 74 GLY A O 1
ATOM 553 N N . ALA A 1 75 ? 12.696 5.388 -1.115 1.00 97.56 75 ALA A N 1
ATOM 554 C CA . ALA A 1 75 ? 11.386 4.902 -0.697 1.00 97.56 75 ALA A CA 1
ATOM 555 C C . ALA A 1 75 ? 10.839 5.672 0.518 1.00 97.56 75 ALA A C 1
ATOM 557 O O . ALA A 1 75 ? 9.695 6.128 0.497 1.00 97.56 75 ALA A O 1
ATOM 558 N N . MET A 1 76 ? 11.664 5.875 1.549 1.00 97.69 76 MET A N 1
ATOM 559 C CA . MET A 1 76 ? 11.276 6.639 2.738 1.00 97.69 76 MET A CA 1
ATOM 560 C C . MET A 1 76 ? 10.987 8.105 2.416 1.00 97.69 76 MET A C 1
ATOM 562 O O . MET A 1 76 ? 10.005 8.648 2.917 1.00 97.69 76 MET A O 1
ATOM 566 N N . GLN A 1 77 ? 11.759 8.728 1.520 1.00 97.81 77 GLN A N 1
ATOM 567 C CA . GLN A 1 77 ? 11.497 10.097 1.076 1.00 97.81 77 GLN A CA 1
ATOM 568 C C . GLN A 1 77 ? 10.117 10.235 0.413 1.00 97.81 77 GLN A C 1
ATOM 570 O O . GLN A 1 77 ? 9.421 11.225 0.649 1.00 97.81 77 GLN A O 1
ATOM 575 N N . ILE A 1 78 ? 9.690 9.248 -0.385 1.00 97.00 78 ILE A N 1
ATOM 576 C CA . ILE A 1 78 ? 8.339 9.239 -0.965 1.00 97.00 78 ILE A CA 1
ATOM 577 C C . ILE A 1 78 ? 7.279 9.162 0.135 1.00 97.00 78 ILE A C 1
ATOM 579 O O . ILE A 1 78 ? 6.309 9.919 0.107 1.00 97.00 78 ILE A O 1
ATOM 583 N N . ILE A 1 79 ? 7.457 8.273 1.111 1.00 97.38 79 ILE A N 1
ATOM 584 C CA . ILE A 1 79 ? 6.501 8.102 2.212 1.00 97.38 79 ILE A CA 1
ATOM 585 C C . ILE A 1 79 ? 6.422 9.348 3.091 1.00 97.38 79 ILE A C 1
ATOM 587 O O . ILE A 1 79 ? 5.328 9.760 3.475 1.00 97.38 79 ILE A O 1
ATOM 591 N N . ASP A 1 80 ? 7.546 9.996 3.373 1.00 96.50 80 ASP A N 1
ATOM 592 C CA . ASP A 1 80 ? 7.551 11.242 4.132 1.00 96.50 80 ASP A CA 1
ATOM 593 C C . ASP A 1 80 ? 6.903 12.378 3.339 1.00 96.50 80 ASP A C 1
ATOM 595 O O . ASP A 1 80 ? 6.097 13.123 3.897 1.00 96.50 80 ASP A O 1
ATOM 599 N N . SER A 1 81 ? 7.134 12.449 2.025 1.00 95.19 81 SER A N 1
ATOM 600 C CA . SER A 1 81 ? 6.405 13.373 1.154 1.00 95.19 81 SER A CA 1
ATOM 601 C C . SER A 1 81 ? 4.903 13.094 1.135 1.00 95.19 81 SER A C 1
ATOM 603 O O . SER A 1 81 ? 4.126 14.035 1.051 1.00 95.19 81 SER A O 1
ATOM 605 N N . LEU A 1 82 ? 4.465 11.835 1.210 1.00 93.94 82 LEU A N 1
ATOM 606 C CA . LEU A 1 82 ? 3.042 11.512 1.303 1.00 93.94 82 LEU A CA 1
ATOM 607 C C . LEU A 1 82 ? 2.444 12.014 2.617 1.00 93.94 82 LEU A C 1
ATOM 609 O O . LEU A 1 82 ? 1.380 12.631 2.610 1.00 93.94 82 LEU A O 1
ATOM 613 N N . LYS A 1 83 ? 3.146 11.826 3.739 1.00 93.25 83 LYS A N 1
ATOM 614 C CA . LYS A 1 83 ? 2.694 12.311 5.051 1.00 93.25 83 LYS A CA 1
ATOM 615 C C . LYS A 1 83 ? 2.501 13.828 5.082 1.00 93.25 83 LYS A C 1
ATOM 617 O O . LYS A 1 83 ? 1.577 14.280 5.747 1.00 93.25 83 LYS A O 1
ATOM 622 N N . THR A 1 84 ? 3.316 14.612 4.366 1.00 91.56 84 THR A N 1
ATOM 623 C CA . THR A 1 84 ? 3.153 16.080 4.328 1.00 91.56 84 THR A CA 1
ATOM 624 C C . THR A 1 84 ? 1.923 16.543 3.546 1.00 91.56 84 THR A C 1
ATOM 626 O O . THR A 1 84 ? 1.495 17.681 3.723 1.00 91.56 84 THR A O 1
ATOM 629 N N . THR A 1 85 ? 1.336 15.680 2.708 1.00 87.94 85 THR A N 1
ATOM 630 C CA . THR A 1 85 ? 0.086 15.984 1.985 1.00 87.94 85 THR A CA 1
ATOM 631 C C . THR A 1 85 ? -1.168 15.782 2.830 1.00 87.94 85 THR A C 1
ATOM 633 O O . THR A 1 85 ? -2.233 16.270 2.456 1.00 87.94 85 THR A O 1
ATOM 636 N N . LEU A 1 86 ? -1.053 15.069 3.954 1.00 86.75 86 LEU A N 1
ATOM 637 C CA . LEU A 1 86 ? -2.166 14.821 4.859 1.00 86.75 86 LEU A CA 1
ATOM 638 C C . LEU A 1 86 ? -2.426 16.060 5.708 1.00 86.75 86 LEU A C 1
ATOM 640 O O . LEU A 1 86 ? -1.514 16.592 6.346 1.00 86.75 86 LEU A O 1
ATOM 644 N N . ASN A 1 87 ? -3.678 16.504 5.752 1.00 71.56 87 ASN A N 1
ATOM 645 C CA . ASN A 1 87 ? -4.055 17.584 6.644 1.00 71.56 87 ASN A CA 1
ATOM 646 C C . ASN A 1 87 ? -4.158 17.051 8.085 1.00 71.56 87 ASN A C 1
ATOM 648 O O . ASN A 1 87 ? -4.518 15.899 8.321 1.00 71.56 87 ASN A O 1
ATOM 652 N N . SER A 1 88 ? -3.888 17.897 9.081 1.00 61.66 88 SER A N 1
ATOM 653 C CA . SER A 1 88 ? -4.134 17.570 10.497 1.00 61.66 88 SER A CA 1
ATOM 654 C C . SER A 1 88 ? -5.622 17.628 10.872 1.00 61.66 88 SER A C 1
ATOM 656 O O . SER A 1 88 ? -5.977 17.456 12.040 1.00 61.66 88 SER A O 1
ATOM 658 N N . ALA A 1 89 ? -6.487 17.899 9.890 1.00 60.31 89 ALA A N 1
ATOM 659 C CA . ALA A 1 89 ? -7.925 17.962 10.051 1.00 60.31 89 ALA A CA 1
ATOM 660 C C . ALA A 1 89 ? -8.500 16.617 10.512 1.00 60.31 89 ALA A C 1
ATOM 662 O O . ALA A 1 89 ? -7.995 15.539 10.207 1.00 60.31 89 ALA A O 1
ATOM 663 N N . THR A 1 90 ? -9.614 16.699 11.230 1.00 61.06 90 THR A N 1
ATOM 664 C CA . THR A 1 90 ? -10.376 15.550 11.717 1.00 61.06 90 THR A CA 1
ATOM 665 C C . THR A 1 90 ? -11.225 14.892 10.635 1.00 61.06 90 THR A C 1
ATOM 667 O O . THR A 1 90 ? -12.167 14.233 11.018 1.00 61.06 90 THR A O 1
ATOM 670 N N . ASP A 1 91 ? -10.979 15.099 9.339 1.00 63.88 91 ASP A N 1
ATOM 671 C CA . ASP A 1 91 ? -11.630 14.382 8.231 1.00 63.88 91 ASP A CA 1
ATOM 672 C C . ASP A 1 91 ? -10.766 14.529 6.959 1.00 63.88 91 ASP A C 1
ATOM 674 O O . ASP A 1 91 ? -10.320 15.650 6.675 1.00 63.88 91 ASP A O 1
ATOM 678 N N . PRO A 1 92 ? -10.551 13.466 6.156 1.00 67.69 92 PRO A N 1
ATOM 679 C CA . PRO A 1 92 ? -9.908 13.587 4.855 1.00 67.69 92 PRO A CA 1
ATOM 680 C C . PRO A 1 92 ? -10.779 14.440 3.932 1.00 67.69 92 PRO A C 1
ATOM 682 O O . PRO A 1 92 ? -11.971 14.194 3.751 1.00 67.69 92 PRO A O 1
ATOM 685 N N . GLN A 1 93 ? -10.166 15.440 3.315 1.00 73.25 93 GLN A N 1
ATOM 686 C CA . GLN A 1 93 ? -10.819 16.439 2.474 1.00 73.25 93 GLN A CA 1
ATOM 687 C C . GLN A 1 93 ? -11.033 15.943 1.036 1.00 73.25 93 GLN A C 1
ATOM 689 O O . GLN A 1 93 ? -11.705 16.601 0.241 1.00 73.25 93 GLN A O 1
ATOM 694 N N . SER A 1 94 ? -10.454 14.793 0.668 1.00 78.50 94 SER A N 1
ATOM 695 C CA . SER A 1 94 ? -10.592 14.213 -0.670 1.00 78.50 94 SER A CA 1
ATOM 696 C C . SER A 1 94 ? -10.412 12.694 -0.696 1.00 78.50 94 SER A C 1
ATOM 698 O O . SER A 1 94 ? -9.776 12.103 0.176 1.00 78.50 94 SER A O 1
ATOM 700 N N . HIS A 1 95 ? -10.908 12.059 -1.763 1.00 79.62 95 HIS A N 1
ATOM 701 C CA . HIS A 1 95 ? -10.629 10.648 -2.048 1.00 79.62 95 HIS A CA 1
ATOM 702 C C . HIS A 1 95 ? -9.120 10.368 -2.163 1.00 79.62 95 HIS A C 1
ATOM 704 O O . HIS A 1 95 ? -8.649 9.341 -1.687 1.00 79.62 95 HIS A O 1
ATOM 710 N N . ASN A 1 96 ? -8.346 11.297 -2.732 1.00 81.56 96 ASN A N 1
ATOM 711 C CA . ASN A 1 96 ? -6.893 11.153 -2.839 1.00 81.56 96 ASN A CA 1
ATOM 712 C C . ASN A 1 96 ? -6.235 11.092 -1.458 1.00 81.56 96 ASN A C 1
ATOM 714 O O . ASN A 1 96 ? -5.403 10.224 -1.221 1.00 81.56 96 ASN A O 1
ATOM 718 N N . GLU A 1 97 ? -6.655 11.955 -0.533 1.00 84.38 97 GLU A N 1
ATOM 719 C CA . GLU A 1 97 ? -6.163 11.943 0.847 1.00 84.38 97 GLU A CA 1
ATOM 720 C C . GLU A 1 97 ? -6.500 10.620 1.553 1.00 84.38 97 GLU A C 1
ATOM 722 O O . GLU A 1 97 ? -5.644 10.048 2.224 1.00 84.38 97 GLU A O 1
ATOM 727 N N . MET A 1 98 ? -7.693 10.054 1.317 1.00 83.75 98 MET A N 1
ATOM 728 C CA . MET A 1 98 ? -8.034 8.709 1.807 1.00 83.75 98 MET A CA 1
ATOM 729 C C . MET A 1 98 ? -7.064 7.639 1.282 1.00 83.75 98 MET A C 1
ATOM 731 O O . MET A 1 98 ? -6.638 6.766 2.041 1.00 83.75 98 MET A O 1
ATOM 735 N N . MET A 1 99 ? -6.687 7.706 0.000 1.00 87.62 99 MET A N 1
ATOM 736 C CA . MET A 1 99 ? -5.745 6.753 -0.600 1.00 87.62 99 MET A CA 1
ATOM 737 C C . MET A 1 99 ? -4.326 6.890 -0.044 1.00 87.62 99 MET A C 1
ATOM 739 O O . MET A 1 99 ? -3.625 5.885 0.042 1.00 87.62 99 MET A O 1
ATOM 743 N N . VAL A 1 100 ? -3.921 8.076 0.419 1.00 91.81 100 VAL A N 1
ATOM 744 C CA . VAL A 1 100 ? -2.614 8.270 1.064 1.00 91.81 100 VAL A CA 1
ATOM 745 C C . VAL A 1 100 ? -2.503 7.474 2.373 1.00 91.81 100 VAL A C 1
ATOM 747 O O . VAL A 1 100 ? -1.481 6.825 2.595 1.00 91.81 100 VAL A O 1
ATOM 750 N N . TYR A 1 101 ? -3.549 7.432 3.211 1.00 92.56 101 TYR A N 1
ATOM 751 C CA . TYR A 1 101 ? -3.534 6.605 4.432 1.00 92.56 101 TYR A CA 1
ATOM 752 C C . TYR A 1 101 ? -3.346 5.113 4.117 1.00 92.56 101 TYR A C 1
ATOM 754 O O . TYR A 1 101 ? -2.541 4.441 4.765 1.00 92.56 101 TYR A O 1
ATOM 762 N N . ARG A 1 102 ? -4.054 4.605 3.096 1.00 93.19 102 ARG A N 1
ATOM 763 C CA . ARG A 1 102 ? -3.898 3.225 2.605 1.00 93.19 102 ARG A CA 1
ATOM 764 C C . ARG A 1 102 ? -2.469 2.972 2.131 1.00 93.19 102 ARG A C 1
ATOM 766 O O . ARG A 1 102 ? -1.867 1.972 2.508 1.00 93.19 102 ARG A O 1
ATOM 773 N N . ASP A 1 103 ? -1.942 3.863 1.301 1.00 95.25 103 ASP A N 1
ATOM 774 C CA . ASP A 1 103 ? -0.628 3.718 0.681 1.00 95.25 103 ASP A CA 1
ATOM 775 C C . ASP A 1 103 ? 0.495 3.666 1.733 1.00 95.25 103 ASP A C 1
ATOM 777 O O . ASP A 1 103 ? 1.381 2.813 1.643 1.00 95.25 103 ASP A O 1
ATOM 781 N N . ILE A 1 104 ? 0.423 4.504 2.774 1.00 97.19 104 ILE A N 1
ATOM 782 C CA . ILE A 1 104 ? 1.387 4.489 3.884 1.00 97.19 104 ILE A CA 1
ATOM 783 C C . ILE A 1 104 ? 1.253 3.200 4.714 1.00 97.19 104 ILE A C 1
ATOM 785 O O . ILE A 1 104 ? 2.261 2.568 5.038 1.00 97.19 104 ILE A O 1
ATOM 789 N N . ALA A 1 105 ? 0.026 2.762 5.017 1.00 97.25 105 ALA A N 1
ATOM 790 C CA . ALA A 1 105 ? -0.211 1.513 5.745 1.00 97.25 105 ALA A CA 1
ATOM 791 C C . ALA A 1 105 ? 0.347 0.286 5.006 1.00 97.25 105 ALA A C 1
ATOM 793 O O . ALA A 1 105 ? 0.997 -0.569 5.616 1.00 97.25 105 ALA A O 1
ATOM 794 N N . MET A 1 106 ? 0.115 0.219 3.691 1.00 98.06 106 MET A N 1
ATOM 795 C CA . MET A 1 106 ? 0.629 -0.832 2.813 1.00 98.06 106 MET A CA 1
ATOM 796 C C . MET A 1 106 ? 2.155 -0.827 2.756 1.00 98.06 106 MET A C 1
ATOM 798 O O . MET A 1 106 ? 2.766 -1.890 2.826 1.00 98.06 106 MET A O 1
ATOM 802 N N . PHE A 1 107 ? 2.779 0.351 2.673 1.00 98.50 107 PHE A N 1
ATOM 803 C CA . PHE A 1 107 ? 4.234 0.455 2.691 1.00 98.50 107 PHE A CA 1
ATOM 804 C C . PHE A 1 107 ? 4.825 -0.108 3.986 1.00 98.50 107 PHE A C 1
ATOM 806 O O . PHE A 1 107 ? 5.707 -0.960 3.932 1.00 98.50 107 PHE A O 1
ATOM 813 N N . TYR A 1 108 ? 4.319 0.302 5.151 1.00 98.56 108 TYR A N 1
ATOM 814 C CA . TYR A 1 108 ? 4.841 -0.205 6.422 1.00 98.56 108 TYR A CA 1
ATOM 815 C C . TYR A 1 108 ? 4.589 -1.704 6.615 1.00 98.56 108 TYR A C 1
ATOM 817 O O . TYR A 1 108 ? 5.473 -2.402 7.112 1.00 98.56 108 TYR A O 1
ATOM 825 N N . ALA A 1 109 ? 3.454 -2.226 6.140 1.00 98.56 109 ALA A N 1
ATOM 826 C CA . ALA A 1 109 ? 3.219 -3.669 6.101 1.00 98.56 109 ALA A CA 1
ATOM 827 C C . ALA A 1 109 ? 4.260 -4.384 5.233 1.00 98.56 109 ALA A C 1
ATOM 829 O O . ALA A 1 109 ? 4.863 -5.370 5.657 1.00 98.56 109 ALA A O 1
ATOM 830 N N . TRP A 1 110 ? 4.535 -3.838 4.046 1.00 98.50 110 TRP A N 1
ATOM 831 C CA . TRP A 1 110 ? 5.547 -4.364 3.141 1.00 98.50 110 TRP A CA 1
ATOM 832 C C . TRP A 1 110 ? 6.951 -4.336 3.756 1.00 98.50 110 TRP A C 1
ATOM 834 O O . TRP A 1 110 ? 7.741 -5.241 3.500 1.00 98.50 110 TRP A O 1
ATOM 844 N N . MET A 1 111 ? 7.260 -3.354 4.600 1.00 97.75 111 MET A N 1
ATOM 845 C CA . MET A 1 111 ? 8.517 -3.283 5.354 1.00 97.75 111 MET A CA 1
ATOM 846 C C . MET A 1 111 ? 8.592 -4.278 6.523 1.00 97.75 111 MET A C 1
ATOM 848 O O . MET A 1 111 ? 9.669 -4.481 7.074 1.00 97.75 111 MET A O 1
ATOM 852 N N . GLY A 1 112 ? 7.474 -4.895 6.919 1.00 97.88 112 GLY A N 1
ATOM 853 C CA . GLY A 1 112 ? 7.388 -5.704 8.139 1.00 97.88 112 GLY A CA 1
ATOM 854 C C . GLY A 1 112 ? 7.222 -4.880 9.420 1.00 97.88 112 GLY A C 1
ATOM 855 O O . GLY A 1 112 ? 7.392 -5.411 10.511 1.00 97.88 112 GLY A O 1
ATOM 856 N N . ASN A 1 113 ? 6.888 -3.590 9.315 1.00 98.31 113 ASN A N 1
ATOM 857 C CA . ASN A 1 113 ? 6.610 -2.742 10.470 1.00 98.31 113 ASN A CA 1
ATOM 858 C C . ASN A 1 113 ? 5.116 -2.810 10.821 1.00 98.31 113 ASN A C 1
ATOM 860 O O . ASN A 1 113 ? 4.298 -2.039 10.309 1.00 98.31 113 ASN A O 1
ATOM 864 N N . ALA A 1 114 ? 4.778 -3.768 11.683 1.00 98.44 114 ALA A N 1
ATOM 865 C CA . ALA A 1 114 ? 3.418 -4.024 12.146 1.00 98.44 114 ALA A CA 1
ATOM 866 C C . ALA A 1 114 ? 2.792 -2.817 12.863 1.00 98.44 114 ALA A C 1
ATOM 868 O O . ALA A 1 114 ? 1.654 -2.457 12.561 1.00 98.44 114 ALA A O 1
ATOM 869 N N . ASP A 1 115 ? 3.536 -2.167 13.761 1.00 98.00 115 ASP A N 1
ATOM 870 C CA . ASP A 1 115 ? 3.027 -1.074 14.596 1.00 98.00 115 ASP A CA 1
ATOM 871 C C . ASP A 1 115 ? 2.657 0.165 13.768 1.00 98.00 115 ASP A C 1
ATOM 873 O O . ASP A 1 115 ? 1.557 0.713 13.905 1.00 98.00 115 ASP A O 1
ATOM 877 N N . GLU A 1 116 ? 3.543 0.589 12.860 1.00 98.00 116 GLU A N 1
ATOM 878 C CA . GLU A 1 116 ? 3.248 1.705 11.956 1.00 98.00 116 GLU A CA 1
ATOM 879 C C . GLU A 1 116 ? 2.122 1.332 10.994 1.00 98.00 116 GLU A C 1
ATOM 881 O O . GLU A 1 116 ? 1.167 2.095 10.843 1.00 98.00 116 GLU A O 1
ATOM 886 N N . SER A 1 117 ? 2.173 0.141 10.386 1.00 98.25 117 SER A N 1
ATOM 887 C CA . SER A 1 117 ? 1.111 -0.299 9.478 1.00 98.25 117 SER A CA 1
ATOM 888 C C . SER A 1 117 ? -0.257 -0.257 10.158 1.00 98.25 117 SER A C 1
ATOM 890 O O . SER A 1 117 ? -1.190 0.347 9.625 1.00 98.25 117 SER A O 1
ATOM 892 N N . LEU A 1 118 ? -0.365 -0.810 11.371 1.00 97.50 118 LEU A N 1
ATOM 893 C CA . LEU A 1 118 ? -1.599 -0.796 12.147 1.00 97.50 118 LEU A CA 1
ATOM 894 C C . LEU A 1 118 ? -2.046 0.631 12.480 1.00 97.50 118 LEU A C 1
ATOM 896 O O . LEU A 1 118 ? -3.219 0.949 12.300 1.00 97.50 118 LEU A O 1
ATOM 900 N N . THR A 1 119 ? -1.129 1.503 12.903 1.00 95.81 119 THR A N 1
ATOM 901 C CA . THR A 1 119 ? -1.435 2.913 13.203 1.00 95.81 119 THR A CA 1
ATOM 902 C C . THR A 1 119 ? -2.061 3.619 11.998 1.00 95.81 119 THR A C 1
ATOM 904 O O . THR A 1 119 ? -3.046 4.354 12.130 1.00 95.81 119 THR A O 1
ATOM 907 N N . TRP A 1 120 ? -1.525 3.383 10.801 1.00 95.44 120 TRP A N 1
ATOM 908 C CA . TRP A 1 120 ? -2.050 3.964 9.567 1.00 95.44 120 TRP A CA 1
ATOM 909 C C . TRP A 1 120 ? -3.367 3.317 9.120 1.00 95.44 120 TRP A C 1
ATOM 911 O O . TRP A 1 120 ? -4.258 4.035 8.661 1.00 95.44 120 TRP A O 1
ATOM 921 N N . LEU A 1 121 ? -3.551 2.008 9.328 1.00 95.19 121 LEU A N 1
ATOM 922 C CA . LEU A 1 121 ? -4.836 1.337 9.102 1.00 95.19 121 LEU A CA 1
ATOM 923 C C . LEU A 1 121 ? -5.930 1.869 10.034 1.00 95.19 121 LEU A C 1
ATOM 925 O O . LEU A 1 121 ? -7.031 2.152 9.571 1.00 95.19 121 LEU A O 1
ATOM 929 N N . GLU A 1 122 ? -5.650 2.052 11.326 1.00 92.81 122 GLU A N 1
ATOM 930 C CA . GLU A 1 122 ? -6.619 2.599 12.285 1.00 92.81 122 GLU A CA 1
ATOM 931 C C . GLU A 1 122 ? -7.110 3.990 11.860 1.00 92.81 122 GLU A C 1
ATOM 933 O O . GLU A 1 122 ? -8.309 4.272 11.941 1.00 92.81 122 GLU A O 1
ATOM 938 N N . ARG A 1 123 ? -6.204 4.831 11.342 1.00 90.69 123 ARG A N 1
ATOM 939 C CA . ARG A 1 123 ? -6.539 6.140 10.758 1.00 90.69 123 ARG A CA 1
ATOM 940 C C . ARG A 1 123 ? -7.320 6.013 9.451 1.00 90.69 123 ARG A C 1
ATOM 942 O O . ARG A 1 123 ? -8.268 6.754 9.244 1.00 90.69 123 ARG A O 1
ATOM 949 N N . ALA A 1 124 ? -6.970 5.078 8.571 1.00 90.12 124 ALA A N 1
ATOM 950 C CA . ALA A 1 124 ? -7.720 4.859 7.335 1.00 90.12 124 ALA A CA 1
ATOM 951 C C . ALA A 1 124 ? -9.177 4.447 7.642 1.00 90.12 124 ALA A C 1
ATOM 953 O O . ALA A 1 124 ? -10.133 5.043 7.136 1.00 90.12 124 ALA A O 1
ATOM 954 N N . PHE A 1 125 ? -9.354 3.479 8.546 1.00 88.88 125 PHE A N 1
ATOM 955 C CA . PHE A 1 125 ? -10.659 2.934 8.918 1.00 88.88 125 PHE A CA 1
ATOM 956 C C . PHE A 1 125 ? -11.489 3.831 9.847 1.00 88.88 125 PHE A C 1
ATOM 958 O O . PHE A 1 125 ? -12.686 3.580 10.023 1.00 88.88 125 PHE A O 1
ATOM 965 N N . SER A 1 126 ? -10.917 4.889 10.439 1.00 85.31 126 SER A N 1
ATOM 966 C CA . SER A 1 126 ? -11.731 5.878 11.157 1.00 85.31 126 SER A CA 1
ATOM 967 C C . SER A 1 126 ? -12.670 6.636 10.218 1.00 85.31 126 SER A C 1
ATOM 969 O O . SER A 1 126 ? -13.764 6.999 10.658 1.00 85.31 126 SER A O 1
ATOM 971 N N . TRP A 1 127 ? -12.278 6.797 8.948 1.00 78.69 127 TRP A N 1
ATOM 972 C CA . TRP A 1 127 ? -13.012 7.554 7.928 1.00 78.69 127 TRP A CA 1
ATOM 973 C C . TRP A 1 127 ? -13.919 6.693 7.054 1.00 78.69 127 TRP A C 1
ATOM 975 O O . TRP A 1 127 ? -15.051 7.078 6.779 1.00 78.69 127 TRP A O 1
ATOM 985 N N . SER A 1 128 ? -13.443 5.525 6.618 1.00 82.31 128 SER A N 1
ATOM 986 C CA . SER A 1 128 ? -14.217 4.619 5.768 1.00 82.31 128 SER A CA 1
ATOM 987 C C . SER A 1 128 ? -14.052 3.178 6.224 1.00 82.31 128 SER A C 1
ATOM 989 O O . SER A 1 128 ? -12.937 2.703 6.418 1.00 82.31 128 SER A O 1
ATOM 991 N N . HIS A 1 129 ? -15.163 2.448 6.339 1.00 82.44 129 HIS A N 1
ATOM 992 C CA . HIS A 1 129 ? -15.125 1.013 6.631 1.00 82.44 129 HIS A CA 1
ATOM 993 C C . HIS A 1 129 ? -14.486 0.187 5.503 1.00 82.44 129 HIS A C 1
ATOM 995 O O . HIS A 1 129 ? -14.183 -0.980 5.713 1.00 82.44 129 HIS A O 1
ATOM 1001 N N . ASP A 1 130 ? -14.320 0.783 4.320 1.00 81.19 130 ASP A N 1
ATOM 1002 C CA . ASP A 1 130 ? -13.727 0.185 3.121 1.00 81.19 130 ASP A CA 1
ATOM 1003 C C . ASP A 1 130 ? -12.472 0.965 2.680 1.00 81.19 130 ASP A C 1
ATOM 1005 O O . ASP A 1 130 ? -12.119 1.019 1.507 1.00 81.19 130 ASP A O 1
ATOM 1009 N N . ALA A 1 131 ? -11.800 1.647 3.619 1.00 84.81 131 ALA A N 1
ATOM 1010 C CA . ALA A 1 131 ? -10.607 2.439 3.308 1.00 84.81 131 ALA A CA 1
ATOM 1011 C C . ALA A 1 131 ? -9.474 1.584 2.713 1.00 84.81 131 ALA A C 1
ATOM 1013 O O . ALA A 1 131 ? -8.724 2.042 1.848 1.00 84.81 131 ALA A O 1
ATOM 1014 N N . VAL A 1 132 ? -9.368 0.333 3.169 1.00 87.69 132 VAL A N 1
ATOM 1015 C CA . VAL A 1 132 ? -8.498 -0.692 2.595 1.00 87.69 132 VAL A CA 1
ATOM 1016 C C . VAL A 1 132 ? -9.329 -1.952 2.395 1.00 87.69 132 VAL A C 1
ATOM 1018 O O . VAL A 1 132 ? -9.795 -2.538 3.371 1.00 87.69 132 VAL A O 1
ATOM 1021 N N . GLY A 1 133 ? -9.514 -2.360 1.138 1.00 87.06 133 GLY A N 1
ATOM 1022 C CA . GLY A 1 133 ? -10.277 -3.565 0.808 1.00 87.06 133 GLY A CA 1
ATOM 1023 C C . GLY A 1 133 ? -9.669 -4.816 1.447 1.00 87.06 133 GLY A C 1
ATOM 1024 O O . GLY A 1 133 ? -8.442 -4.953 1.516 1.00 87.06 133 GLY A O 1
ATOM 1025 N N . SER A 1 134 ? -10.522 -5.738 1.895 1.00 86.75 134 SER A N 1
ATOM 1026 C CA . SER A 1 134 ? -10.119 -7.011 2.516 1.00 86.75 134 SER A CA 1
ATOM 1027 C C . SER A 1 134 ? -9.133 -7.801 1.661 1.00 86.75 134 SER A C 1
ATOM 1029 O O . SER A 1 134 ? -8.156 -8.336 2.164 1.00 86.75 134 SER A O 1
ATOM 1031 N N . GLU A 1 135 ? -9.333 -7.782 0.352 1.00 90.81 135 GLU A N 1
ATOM 1032 C CA . GLU A 1 135 ? -8.533 -8.461 -0.656 1.00 90.81 135 GLU A CA 1
ATOM 1033 C C . GLU A 1 135 ? -7.086 -7.951 -0.679 1.00 90.81 135 GLU A C 1
ATOM 1035 O O . GLU A 1 135 ? -6.165 -8.719 -0.947 1.00 90.81 135 GLU A O 1
ATOM 1040 N N . LEU A 1 136 ? -6.863 -6.666 -0.374 1.00 91.69 136 LEU A N 1
ATOM 1041 C CA . LEU A 1 136 ? -5.516 -6.114 -0.217 1.00 91.69 136 LEU A CA 1
ATOM 1042 C C . LEU A 1 136 ? -4.897 -6.523 1.118 1.00 91.69 136 LEU A C 1
ATOM 1044 O O . LEU A 1 136 ? -3.714 -6.857 1.130 1.00 91.69 136 LEU A O 1
ATOM 1048 N N . ILE A 1 137 ? -5.673 -6.531 2.208 1.00 93.38 137 ILE A N 1
ATOM 1049 C CA . ILE A 1 137 ? -5.213 -7.008 3.524 1.00 93.38 137 ILE A CA 1
ATOM 1050 C C . ILE A 1 137 ? -4.805 -8.488 3.459 1.00 93.38 137 ILE A C 1
ATOM 1052 O O . ILE A 1 137 ? -3.791 -8.863 4.035 1.00 93.38 137 ILE A O 1
ATOM 1056 N N . ASP A 1 138 ? -5.540 -9.306 2.707 1.00 90.81 138 ASP A N 1
ATOM 1057 C CA . ASP A 1 138 ? -5.271 -10.741 2.540 1.00 90.81 138 ASP A CA 1
ATOM 1058 C C . ASP A 1 138 ? -4.194 -11.031 1.468 1.00 90.81 138 ASP A C 1
ATOM 1060 O O . ASP A 1 138 ? -3.744 -12.172 1.288 1.00 90.81 138 ASP A O 1
ATOM 1064 N N . SER A 1 139 ? -3.755 -10.003 0.736 1.00 94.44 139 SER A N 1
ATOM 1065 C CA . SER A 1 139 ? -2.717 -10.116 -0.290 1.00 94.44 139 SER A CA 1
ATOM 1066 C C . SER A 1 139 ? -1.307 -10.208 0.299 1.00 94.44 139 SER A C 1
ATOM 1068 O O . SER A 1 139 ? -1.067 -9.944 1.476 1.00 94.44 139 SER A O 1
ATOM 1070 N N . GLY A 1 140 ? -0.328 -10.494 -0.567 1.00 97.12 140 GLY A N 1
ATOM 1071 C CA . GLY A 1 140 ? 1.079 -10.602 -0.165 1.00 97.12 140 GLY A CA 1
ATOM 1072 C C . GLY A 1 140 ? 1.742 -9.316 0.302 1.00 97.12 140 GLY A C 1
ATOM 1073 O O . GLY A 1 140 ? 2.905 -9.342 0.696 1.00 97.12 140 GLY A O 1
ATOM 1074 N N . ILE A 1 141 ? 1.027 -8.191 0.273 1.00 98.00 141 ILE A N 1
ATOM 1075 C CA . ILE A 1 141 ? 1.509 -6.930 0.836 1.00 98.00 141 ILE A CA 1
ATOM 1076 C C . ILE A 1 141 ? 1.672 -7.045 2.359 1.00 98.00 141 ILE A C 1
ATOM 1078 O O . ILE A 1 141 ? 2.629 -6.500 2.905 1.00 98.00 141 ILE A O 1
ATOM 1082 N N . PHE A 1 142 ? 0.782 -7.783 3.032 1.00 97.94 142 PHE A N 1
ATOM 1083 C CA . PHE A 1 142 ? 0.719 -7.855 4.495 1.00 97.94 142 PHE A CA 1
ATOM 1084 C C . PHE A 1 142 ? 1.352 -9.115 5.098 1.00 97.94 142 PHE A C 1
ATOM 1086 O O . PHE A 1 142 ? 1.381 -9.243 6.320 1.00 97.94 142 PHE A O 1
ATOM 1093 N N . ASP A 1 143 ? 1.934 -10.006 4.287 1.00 97.69 143 ASP A N 1
ATOM 1094 C CA . ASP A 1 143 ? 2.525 -11.273 4.759 1.00 97.69 143 ASP A CA 1
ATOM 1095 C C . ASP A 1 143 ? 3.566 -11.083 5.868 1.00 97.69 143 ASP A C 1
ATOM 1097 O O . ASP A 1 143 ? 3.689 -11.908 6.767 1.00 97.69 143 ASP A O 1
ATOM 1101 N N . ARG A 1 144 ? 4.330 -9.984 5.826 1.00 98.12 144 ARG A N 1
ATOM 1102 C CA . ARG A 1 144 ? 5.392 -9.730 6.813 1.00 98.12 144 ARG A CA 1
ATOM 1103 C C . ARG A 1 144 ? 4.869 -9.301 8.182 1.00 98.12 144 ARG A C 1
ATOM 1105 O O . ARG A 1 144 ? 5.629 -9.334 9.140 1.00 98.12 144 ARG A O 1
ATOM 1112 N N . VAL A 1 145 ? 3.608 -8.883 8.268 1.00 98.38 145 VAL A N 1
ATOM 1113 C CA . VAL A 1 145 ? 2.976 -8.410 9.510 1.00 98.38 145 VAL A CA 1
ATOM 1114 C C . VAL A 1 145 ? 1.792 -9.282 9.931 1.00 98.38 145 VAL A C 1
ATOM 1116 O O . VAL A 1 145 ? 1.278 -9.124 11.032 1.00 98.38 145 VAL A O 1
ATOM 1119 N N . SER A 1 146 ? 1.354 -10.229 9.094 1.00 95.88 146 SER A N 1
ATOM 1120 C CA . SER A 1 146 ? 0.141 -11.021 9.328 1.00 95.88 146 SER A CA 1
ATOM 1121 C C . SER A 1 146 ? 0.222 -11.950 10.539 1.00 95.88 146 SER A C 1
ATOM 1123 O O . SER A 1 146 ? -0.813 -12.305 11.101 1.00 95.88 146 SER A O 1
ATOM 1125 N N . GLU A 1 147 ? 1.429 -12.358 10.935 1.00 96.62 147 GLU A N 1
ATOM 1126 C CA . GLU A 1 147 ? 1.670 -13.220 12.101 1.00 96.62 147 GLU A CA 1
ATOM 1127 C C . GLU A 1 147 ? 1.967 -12.429 13.385 1.00 96.62 147 GLU A C 1
ATOM 1129 O O . GLU A 1 147 ? 2.057 -13.022 14.459 1.00 96.62 147 GLU A O 1
ATOM 1134 N N . ASP A 1 148 ? 2.082 -11.098 13.306 1.00 98.25 148 ASP A N 1
ATOM 1135 C CA . ASP A 1 148 ? 2.325 -10.261 14.478 1.00 98.25 148 ASP A CA 1
ATOM 1136 C C . ASP A 1 148 ? 1.072 -10.214 15.390 1.00 98.25 148 ASP A C 1
ATOM 1138 O O . ASP A 1 148 ? -0.014 -9.820 14.938 1.00 98.25 148 ASP A O 1
ATOM 1142 N N . PRO A 1 149 ? 1.178 -10.588 16.683 1.00 97.69 149 PRO A N 1
ATOM 1143 C CA . PRO A 1 149 ? 0.021 -10.634 17.581 1.00 97.69 149 PRO A CA 1
ATOM 1144 C C . PRO A 1 149 ? -0.652 -9.275 17.810 1.00 97.69 149 PRO A C 1
ATOM 1146 O O . PRO A 1 149 ? -1.876 -9.212 17.990 1.00 97.69 149 PRO A O 1
ATOM 1149 N N . ASN A 1 150 ? 0.121 -8.184 17.810 1.00 95.81 150 ASN A N 1
ATOM 1150 C CA . ASN A 1 150 ? -0.408 -6.834 17.986 1.00 95.81 150 ASN A CA 1
ATOM 1151 C C . ASN A 1 150 ? -1.165 -6.400 16.734 1.00 95.81 150 ASN A C 1
ATOM 1153 O O . ASN A 1 150 ? -2.270 -5.861 16.854 1.00 95.81 150 ASN A O 1
ATOM 1157 N N . PHE A 1 151 ? -0.623 -6.704 15.554 1.00 97.62 151 PHE A N 1
ATOM 1158 C CA . PHE A 1 151 ? -1.274 -6.449 14.274 1.00 97.62 151 PHE A CA 1
ATOM 1159 C C . PHE A 1 151 ? -2.609 -7.194 14.160 1.00 97.62 151 PHE A C 1
ATOM 1161 O O . PHE A 1 151 ? -3.641 -6.576 13.890 1.00 97.62 151 PHE A O 1
ATOM 1168 N N . GLN A 1 152 ? -2.630 -8.499 14.457 1.00 97.62 152 GLN A N 1
ATOM 1169 C CA . GLN A 1 152 ? -3.854 -9.312 14.446 1.00 97.62 152 GLN A CA 1
ATOM 1170 C C . GLN A 1 152 ? -4.908 -8.778 15.421 1.00 97.62 152 GLN A C 1
ATOM 1172 O O . GLN A 1 152 ? -6.072 -8.577 15.058 1.00 97.62 152 GLN A O 1
ATOM 1177 N N . SER A 1 153 ? -4.495 -8.505 16.661 1.00 97.56 153 SER A N 1
ATOM 1178 C CA . SER A 1 153 ? -5.384 -7.963 17.689 1.00 97.56 153 SER A CA 1
ATOM 1179 C C . SER A 1 153 ? -5.921 -6.583 17.297 1.00 97.56 153 SER A C 1
ATOM 1181 O O . SER A 1 153 ? -7.094 -6.283 17.522 1.00 97.56 153 SER A O 1
ATOM 1183 N N . GLY A 1 154 ? -5.084 -5.744 16.685 1.00 96.62 154 GLY A N 1
ATOM 1184 C CA . GLY A 1 154 ? -5.453 -4.431 16.167 1.00 96.62 154 GLY A CA 1
ATOM 1185 C C . GLY A 1 154 ? -6.471 -4.497 15.038 1.00 96.62 154 GLY A C 1
ATOM 1186 O O . GLY A 1 154 ? -7.534 -3.880 15.135 1.00 96.62 154 GLY A O 1
ATOM 1187 N N . LEU A 1 155 ? -6.213 -5.319 14.019 1.00 95.56 155 LEU A N 1
ATOM 1188 C CA . LEU A 1 155 ? -7.165 -5.571 12.937 1.00 95.56 155 LEU A CA 1
ATOM 1189 C C . LEU A 1 155 ? -8.514 -6.069 13.467 1.00 95.56 155 LEU A C 1
ATOM 1191 O O . LEU A 1 155 ? -9.567 -5.621 13.008 1.00 95.56 155 LEU A O 1
ATOM 1195 N N . GLN A 1 156 ? -8.513 -6.949 14.471 1.00 95.94 156 GLN A N 1
ATOM 1196 C CA . GLN A 1 156 ? -9.753 -7.429 15.076 1.00 95.94 156 GLN A CA 1
ATOM 1197 C C . GLN A 1 156 ? -10.521 -6.321 15.815 1.00 95.94 156 GLN A C 1
ATOM 1199 O O . GLN A 1 156 ? -11.756 -6.274 15.744 1.00 95.94 156 GLN A O 1
ATOM 1204 N N . ARG A 1 157 ? -9.821 -5.395 16.485 1.00 95.75 157 ARG A N 1
ATOM 1205 C CA . ARG A 1 157 ? -10.450 -4.211 17.097 1.00 95.75 157 ARG A CA 1
ATOM 1206 C C . ARG A 1 157 ? -11.067 -3.295 16.041 1.00 95.75 157 ARG A C 1
ATOM 1208 O O . ARG A 1 157 ? -12.206 -2.862 16.220 1.00 95.75 157 ARG A O 1
ATOM 1215 N N . ILE A 1 158 ? -10.363 -3.051 14.934 1.00 94.00 158 ILE A N 1
ATOM 1216 C CA . ILE A 1 158 ? -10.877 -2.274 13.795 1.00 94.00 158 ILE A CA 1
ATOM 1217 C C . ILE A 1 158 ? -12.172 -2.906 13.265 1.00 94.00 158 ILE A C 1
ATOM 1219 O O . ILE A 1 158 ? -13.204 -2.236 13.201 1.00 94.00 158 ILE A O 1
ATOM 1223 N N . ARG A 1 159 ? -12.151 -4.211 12.961 1.00 92.56 159 ARG A N 1
ATOM 1224 C CA . ARG A 1 159 ? -13.313 -4.959 12.445 1.00 92.56 159 ARG A CA 1
ATOM 1225 C C . ARG A 1 159 ? -14.506 -4.908 13.399 1.00 92.56 159 ARG A C 1
ATOM 1227 O O . ARG A 1 159 ? -15.630 -4.656 12.968 1.00 92.56 159 ARG A O 1
ATOM 1234 N N . THR A 1 160 ? -14.262 -5.091 14.697 1.00 94.50 160 THR A N 1
ATOM 1235 C CA . THR A 1 160 ? -15.305 -5.001 15.732 1.00 94.50 160 THR A CA 1
ATOM 1236 C C . THR A 1 160 ? -15.960 -3.620 15.744 1.00 94.50 160 THR A C 1
ATOM 1238 O O . THR A 1 160 ? -17.185 -3.524 15.674 1.00 94.50 160 THR A O 1
ATOM 1241 N N . ARG A 1 161 ? -15.155 -2.548 15.739 1.00 91.31 161 ARG A N 1
ATOM 1242 C CA . ARG A 1 161 ? -15.650 -1.163 15.734 1.00 91.31 161 ARG A CA 1
ATOM 1243 C C . ARG A 1 161 ? -16.449 -0.836 14.470 1.00 91.31 161 ARG A C 1
ATOM 1245 O O . ARG A 1 161 ? -17.468 -0.151 14.553 1.00 91.31 161 ARG A O 1
ATOM 1252 N N . ILE A 1 162 ? -16.012 -1.321 13.307 1.00 90.00 162 ILE A N 1
ATOM 1253 C CA . ILE A 1 162 ? -16.755 -1.177 12.046 1.00 90.00 162 ILE A CA 1
ATOM 1254 C C . ILE A 1 162 ? -18.121 -1.863 12.155 1.00 90.00 162 ILE A C 1
ATOM 1256 O O . ILE A 1 162 ? -19.145 -1.239 11.879 1.00 90.00 162 ILE A O 1
ATOM 1260 N N . ALA A 1 163 ? -18.154 -3.118 12.610 1.00 90.19 163 ALA A N 1
ATOM 1261 C CA . ALA A 1 163 ? -19.396 -3.872 12.756 1.00 90.19 163 ALA A CA 1
ATOM 1262 C C . ALA A 1 163 ? -20.368 -3.214 13.753 1.00 90.19 163 ALA A C 1
ATOM 1264 O O . ALA A 1 163 ? -21.576 -3.197 13.523 1.00 90.19 163 ALA A O 1
ATOM 1265 N N . GLU A 1 164 ? -19.858 -2.646 14.848 1.00 92.12 164 GLU A N 1
ATOM 1266 C CA . GLU A 1 164 ? -20.655 -1.880 15.812 1.00 92.12 164 GLU A CA 1
ATOM 1267 C C . GLU A 1 164 ? -21.268 -0.622 15.195 1.00 92.12 164 GLU A C 1
ATOM 1269 O O . GLU A 1 164 ? -22.475 -0.413 15.330 1.00 92.12 164 GLU A O 1
ATOM 1274 N N . LYS A 1 165 ? -20.474 0.180 14.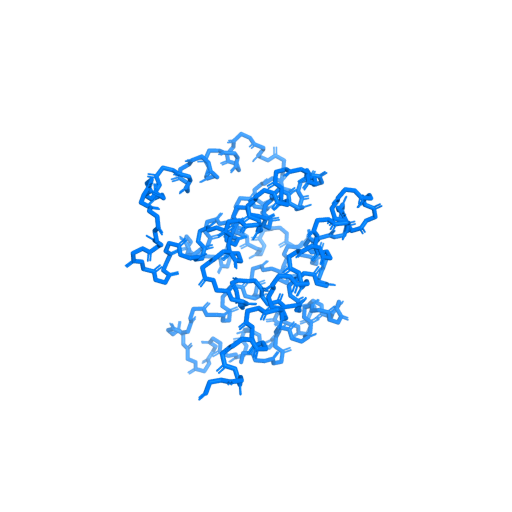473 1.00 87.06 165 LYS A N 1
ATOM 1275 C CA . LYS A 1 165 ? -20.972 1.373 13.770 1.00 87.06 165 LYS A CA 1
ATOM 1276 C C . LYS A 1 165 ? -22.054 1.012 12.749 1.00 87.06 165 LYS A C 1
ATOM 1278 O O . LYS A 1 165 ? -23.101 1.652 12.724 1.00 87.06 165 LYS A O 1
ATOM 1283 N N . LEU A 1 166 ? -21.840 -0.035 11.948 1.00 86.81 166 LEU A N 1
ATOM 1284 C CA . LEU A 1 166 ? -22.825 -0.499 10.964 1.00 86.81 166 LEU A CA 1
ATOM 1285 C C . LEU A 1 166 ? -24.134 -0.939 11.634 1.00 86.81 166 LEU A C 1
ATOM 1287 O O . LEU A 1 166 ? -25.210 -0.548 11.188 1.00 86.81 166 LEU A O 1
ATOM 1291 N N . ARG A 1 167 ? -24.061 -1.682 12.748 1.00 91.62 167 ARG A N 1
ATOM 1292 C CA . ARG A 1 167 ? -25.253 -2.063 13.527 1.00 91.62 167 ARG A CA 1
ATOM 1293 C C . ARG A 1 167 ? -26.020 -0.850 14.057 1.00 91.62 167 ARG A C 1
ATOM 1295 O O . ARG A 1 167 ? -27.243 -0.855 14.014 1.00 91.62 167 ARG A O 1
ATOM 1302 N N . GLN A 1 168 ? -25.326 0.185 14.531 1.00 89.19 168 GLN A N 1
ATOM 1303 C CA . GLN A 1 168 ? -25.967 1.417 15.010 1.00 89.19 168 GLN A CA 1
ATOM 1304 C C . GLN A 1 168 ? -26.686 2.185 13.897 1.00 89.19 168 GLN A C 1
ATOM 1306 O O . GLN A 1 168 ? -27.728 2.780 14.158 1.00 89.19 168 GLN A O 1
ATOM 1311 N N . VAL A 1 169 ? -26.140 2.183 12.678 1.00 87.94 169 VAL A N 1
ATOM 1312 C CA . VAL A 1 169 ? -26.776 2.820 11.515 1.00 87.94 169 VAL A CA 1
ATOM 1313 C C . VAL A 1 169 ? -28.019 2.046 11.078 1.00 87.94 169 VAL A C 1
ATOM 1315 O O . VAL A 1 169 ? -29.041 2.664 10.824 1.00 87.94 169 VAL A O 1
ATOM 1318 N N . LEU A 1 170 ? -27.955 0.711 11.036 1.00 87.38 170 LEU A N 1
ATOM 1319 C CA . LEU A 1 170 ? -29.071 -0.144 10.603 1.00 87.38 170 LEU A CA 1
ATOM 1320 C C . LEU A 1 170 ? -30.218 -0.249 11.622 1.00 87.38 170 LEU A C 1
ATOM 1322 O O . LEU A 1 170 ? -31.307 -0.690 11.270 1.00 87.38 170 LEU A O 1
ATOM 1326 N N . ALA A 1 171 ? -29.969 0.104 12.884 1.00 82.88 171 ALA A N 1
ATOM 1327 C CA . ALA A 1 171 ? -30.976 0.119 13.945 1.00 82.88 171 ALA A CA 1
ATOM 1328 C C . ALA A 1 171 ? -31.748 1.452 14.049 1.00 82.88 171 ALA A C 1
ATOM 1330 O O . ALA A 1 171 ? -32.599 1.582 14.930 1.00 82.88 171 ALA A O 1
ATOM 1331 N N . ARG A 1 172 ? -31.422 2.440 13.206 1.00 62.91 172 ARG A N 1
ATOM 1332 C CA . ARG A 1 172 ? -32.131 3.722 13.074 1.00 62.91 172 ARG A CA 1
ATOM 1333 C C . ARG A 1 172 ? -33.076 3.681 11.883 1.00 62.91 172 ARG A C 1
ATOM 1335 O O . ARG A 1 172 ? -34.150 4.303 12.007 1.00 62.91 172 ARG A O 1
#

Radius of gyration: 16.05 Å; chains: 1; bounding box: 50×33×42 Å

Sequence (172 aa):
VGQALDAVAARRYDLAARGAQQALALEPSLTSPRFYQGISHLLARRIDDCLNGLEGTFPGVQAMCQHSRGDEAGAMQIIDSLKTTLNSATDPQSHNEMMVYRDIAMFYAWMGNADESLTWLERAFSWSHDAVGSELIDSGIFDRVSEDPNFQSGLQRIRTRIAEKLRQVLAR